Protein AF-A0A349XNM3-F1 (afdb_monomer_lite)

Sequence (116 aa):
MSDPVSLYIVTDRAEQAAQRFFYCRVASLPDWVQVATSIIEIEEIPNGKSVLTHFAAGGRSTAEQVWFERRLRGGLFYDHEALRDKIEVWLDKRLEYERKLLAQHSQDHERQGNYA

Radius of gyration: 18.77 Å; chains: 1; bounding box: 50×26×55 Å

Foldseek 3Di:
DPQLAQEEEQELCQQVSCCVLQVDGNVPDDSNYYYDNDLVSLLPPDFPGEYHYDYDPDDQDPSNVSNVVSPVVPRYDHPVPVVNVVSVVVNVVVVVVVVVVVVVVVVVVVVVVVVD

pLDDT: mean 87.1, std 11.54, range [40.88, 96.44]

Structure (mmCIF, N/CA/C/O backbone):
data_AF-A0A349XNM3-F1
#
_entry.id   AF-A0A349XNM3-F1
#
loop_
_atom_site.group_PDB
_atom_site.id
_atom_site.type_symbol
_atom_site.label_atom_id
_atom_site.label_alt_id
_atom_site.label_comp_id
_atom_site.label_asym_id
_atom_site.label_entity_id
_atom_site.label_seq_id
_atom_site.pdbx_PDB_ins_code
_atom_site.Cartn_x
_atom_site.Cartn_y
_atom_site.Cartn_z
_atom_site.occupancy
_atom_site.B_iso_or_equiv
_atom_site.auth_seq_id
_atom_site.auth_comp_id
_atom_site.auth_asym_id
_atom_site.auth_atom_id
_atom_site.pdbx_PDB_model_num
ATOM 1 N N . MET A 1 1 ? -14.264 -0.020 -17.447 1.00 40.88 1 MET A N 1
ATOM 2 C CA . MET A 1 1 ? -14.590 -0.107 -16.007 1.00 40.88 1 MET A CA 1
ATOM 3 C C . MET A 1 1 ? -13.465 0.591 -15.267 1.00 40.88 1 MET A C 1
ATOM 5 O O . MET A 1 1 ? -12.319 0.334 -15.608 1.00 40.88 1 MET A O 1
ATOM 9 N N . SER A 1 2 ? -13.770 1.548 -14.387 1.00 56.28 2 SER A N 1
ATOM 10 C CA . SER A 1 2 ? -12.734 2.277 -13.643 1.00 56.28 2 SER A CA 1
ATOM 11 C C . SER A 1 2 ? -12.080 1.301 -12.671 1.00 56.28 2 SER A C 1
ATOM 13 O O . SER A 1 2 ? -12.782 0.724 -11.847 1.00 56.28 2 SER A O 1
ATOM 15 N N . ASP A 1 3 ? -10.780 1.064 -12.816 1.00 64.31 3 ASP A N 1
ATOM 16 C CA . ASP A 1 3 ? -10.023 0.222 -11.892 1.00 64.31 3 ASP A CA 1
ATOM 17 C C . ASP A 1 3 ? -10.074 0.866 -10.490 1.00 64.31 3 ASP A C 1
ATOM 19 O O . ASP A 1 3 ? -9.616 2.009 -10.349 1.00 64.31 3 ASP A O 1
ATOM 23 N N . PRO A 1 4 ? -10.676 0.198 -9.483 1.00 81.38 4 PRO A N 1
ATOM 24 C CA . PRO A 1 4 ? -10.850 0.762 -8.146 1.00 81.38 4 PRO A CA 1
ATOM 25 C C . PRO A 1 4 ? -9.512 0.960 -7.425 1.00 81.38 4 PRO A C 1
ATOM 27 O O . PRO A 1 4 ? -9.424 1.776 -6.502 1.00 81.38 4 PRO A O 1
ATOM 30 N N . VAL A 1 5 ? -8.458 0.264 -7.863 1.00 85.81 5 VAL A N 1
ATOM 31 C CA . VAL A 1 5 ? -7.135 0.340 -7.259 1.00 85.81 5 VAL A CA 1
ATOM 32 C C . VAL A 1 5 ? -6.449 1.629 -7.685 1.00 85.81 5 VAL A C 1
ATOM 34 O O . VAL A 1 5 ? -6.221 1.903 -8.862 1.00 85.81 5 VAL A O 1
ATOM 37 N N . SER A 1 6 ? -6.089 2.446 -6.706 1.00 88.88 6 SER A N 1
ATOM 38 C CA . SER A 1 6 ? -5.405 3.727 -6.922 1.00 88.88 6 SER A CA 1
ATOM 39 C C . SER A 1 6 ? -3.972 3.732 -6.397 1.00 88.88 6 SER A C 1
ATOM 41 O O . SER A 1 6 ? -3.170 4.552 -6.841 1.00 88.88 6 SER A O 1
ATOM 43 N N . LEU A 1 7 ? -3.650 2.812 -5.486 1.00 93.50 7 LEU A N 1
ATOM 44 C CA . LEU A 1 7 ? -2.332 2.644 -4.893 1.00 93.50 7 LEU A CA 1
ATOM 45 C C . LEU A 1 7 ? -1.914 1.174 -4.967 1.00 93.50 7 LEU A C 1
ATOM 47 O O . LEU A 1 7 ? -2.642 0.297 -4.509 1.00 93.50 7 LEU A O 1
ATOM 51 N N . TYR A 1 8 ? -0.714 0.927 -5.479 1.00 95.31 8 TYR A N 1
ATOM 52 C CA . TYR A 1 8 ? -0.059 -0.374 -5.411 1.00 95.31 8 TYR A CA 1
ATOM 53 C C . TYR A 1 8 ? 1.080 -0.334 -4.386 1.00 95.31 8 TYR A C 1
ATOM 55 O O . TYR A 1 8 ? 1.827 0.641 -4.309 1.00 95.31 8 TYR A O 1
ATOM 63 N N . ILE A 1 9 ? 1.237 -1.396 -3.601 1.00 95.44 9 ILE A N 1
ATOM 64 C CA . ILE A 1 9 ? 2.381 -1.591 -2.709 1.00 95.44 9 ILE A CA 1
ATOM 65 C C . ILE A 1 9 ? 3.190 -2.763 -3.243 1.00 95.44 9 ILE A C 1
ATOM 67 O O . ILE A 1 9 ? 2.721 -3.897 -3.216 1.00 95.44 9 ILE A O 1
ATOM 71 N N . VAL A 1 10 ? 4.405 -2.500 -3.711 1.00 95.25 10 VAL A N 1
ATOM 72 C CA . VAL A 1 10 ? 5.293 -3.540 -4.234 1.00 95.25 10 VAL A CA 1
ATOM 73 C C . VAL A 1 10 ? 6.247 -3.999 -3.137 1.00 95.25 10 VAL A C 1
ATOM 75 O O . VAL A 1 10 ? 6.952 -3.187 -2.530 1.00 95.25 10 VAL A O 1
ATOM 78 N N . THR A 1 11 ? 6.227 -5.294 -2.827 1.00 95.19 11 THR A N 1
ATOM 79 C CA . THR A 1 11 ? 6.910 -5.837 -1.646 1.00 95.19 11 THR A CA 1
ATOM 80 C C . THR A 1 11 ? 7.110 -7.347 -1.737 1.00 95.19 11 THR A C 1
ATOM 82 O O . THR A 1 11 ? 6.333 -8.041 -2.373 1.00 95.19 11 THR A O 1
ATOM 85 N N . ASP A 1 12 ? 8.110 -7.886 -1.044 1.00 93.19 12 ASP A N 1
ATOM 86 C CA . ASP A 1 12 ? 8.242 -9.321 -0.754 1.00 93.19 12 ASP A CA 1
ATOM 87 C C . ASP A 1 12 ? 7.650 -9.711 0.619 1.00 93.19 12 ASP A C 1
ATOM 89 O O . ASP A 1 12 ? 7.676 -10.876 1.020 1.00 93.19 12 ASP A O 1
ATOM 93 N N . ARG A 1 13 ? 7.115 -8.734 1.363 1.00 93.12 13 ARG A N 1
ATOM 94 C CA . ARG A 1 13 ? 6.603 -8.860 2.734 1.00 93.12 13 ARG A CA 1
ATOM 95 C C . ARG A 1 13 ? 5.254 -8.151 2.877 1.00 93.12 13 ARG A C 1
ATOM 97 O O . ARG A 1 13 ? 5.150 -7.138 3.567 1.00 93.12 13 ARG A O 1
ATOM 104 N N . ALA A 1 14 ? 4.209 -8.718 2.273 1.00 94.62 14 ALA A N 1
ATOM 105 C CA . ALA A 1 14 ? 2.868 -8.123 2.248 1.00 94.62 14 ALA A CA 1
ATOM 106 C C . ALA A 1 14 ? 2.351 -7.692 3.633 1.00 94.62 14 ALA A C 1
ATOM 108 O O . ALA A 1 14 ? 1.963 -6.540 3.814 1.00 94.62 14 ALA A O 1
ATOM 109 N N . GLU A 1 15 ? 2.420 -8.581 4.628 1.00 95.62 15 GLU A N 1
ATOM 110 C CA . GLU A 1 15 ? 1.958 -8.283 5.994 1.00 95.62 15 GLU A CA 1
ATOM 111 C C . GLU A 1 15 ? 2.753 -7.158 6.662 1.00 95.62 15 GLU A C 1
ATOM 113 O O . GLU A 1 15 ? 2.173 -6.283 7.299 1.00 95.62 15 GLU A O 1
ATOM 118 N N . GLN A 1 16 ? 4.074 -7.122 6.478 1.00 95.00 16 GLN A N 1
ATOM 119 C CA . GLN A 1 16 ? 4.897 -6.059 7.062 1.00 95.00 16 GLN A CA 1
ATOM 120 C C . GLN A 1 16 ? 4.624 -4.717 6.383 1.00 95.00 16 GLN A C 1
ATOM 122 O O . GLN A 1 16 ? 4.582 -3.687 7.052 1.00 95.00 16 GLN A O 1
ATOM 127 N N . ALA A 1 17 ? 4.389 -4.721 5.070 1.00 94.50 17 ALA A N 1
ATOM 128 C CA . ALA A 1 17 ? 4.033 -3.519 4.332 1.00 94.50 17 ALA A CA 1
ATOM 129 C C . ALA A 1 17 ? 2.659 -2.974 4.766 1.00 94.50 17 ALA A C 1
ATOM 131 O O . ALA A 1 17 ? 2.537 -1.779 5.040 1.00 94.50 17 ALA A O 1
ATOM 132 N N . ALA A 1 18 ? 1.653 -3.844 4.905 1.00 95.88 18 ALA A N 1
ATOM 133 C CA . ALA A 1 18 ? 0.336 -3.471 5.423 1.00 95.88 18 ALA A CA 1
ATOM 134 C C . ALA A 1 18 ? 0.433 -2.910 6.851 1.00 95.88 18 ALA A C 1
ATOM 136 O O . ALA A 1 18 ? -0.104 -1.838 7.140 1.00 95.88 18 ALA A O 1
ATOM 137 N N . GLN A 1 19 ? 1.208 -3.561 7.722 1.00 95.38 19 GLN A N 1
ATOM 138 C CA . GLN A 1 19 ? 1.430 -3.088 9.085 1.00 95.38 19 GLN A CA 1
ATOM 139 C C . GLN A 1 19 ? 2.156 -1.737 9.117 1.00 95.38 19 GLN A C 1
ATOM 141 O O . GLN A 1 19 ? 1.807 -0.873 9.918 1.00 95.38 19 GLN A O 1
ATOM 146 N N . ARG A 1 20 ? 3.147 -1.536 8.244 1.00 93.50 20 ARG A N 1
ATOM 147 C CA . ARG A 1 20 ? 3.953 -0.313 8.187 1.00 93.50 20 ARG A CA 1
ATOM 148 C C . ARG A 1 20 ? 3.153 0.903 7.735 1.00 93.50 20 ARG A C 1
ATOM 150 O O . ARG A 1 20 ? 3.351 1.977 8.292 1.00 93.50 20 ARG A O 1
ATOM 157 N N . PHE A 1 21 ? 2.329 0.754 6.701 1.00 93.75 21 PHE A N 1
ATOM 158 C CA . PHE A 1 21 ? 1.639 1.887 6.079 1.00 93.75 21 PHE A CA 1
ATOM 159 C C . PHE A 1 21 ? 0.215 2.093 6.609 1.00 93.75 21 PHE A C 1
ATOM 161 O O . PHE A 1 21 ? -0.247 3.227 6.653 1.00 93.75 21 PHE A O 1
ATOM 168 N N . PHE A 1 22 ? -0.471 1.023 7.022 1.00 95.19 22 PHE A N 1
ATOM 169 C CA . PHE A 1 22 ? -1.896 1.057 7.381 1.00 95.19 22 PHE A CA 1
ATOM 170 C C . PHE A 1 22 ? -2.196 0.533 8.793 1.00 95.19 22 PHE A C 1
ATOM 172 O O . PHE A 1 22 ? -3.357 0.527 9.211 1.00 95.19 22 PHE A O 1
ATOM 179 N N . TYR A 1 23 ? -1.178 0.079 9.534 1.00 94.50 23 TYR A N 1
ATOM 180 C CA . TYR A 1 23 ? -1.326 -0.487 10.880 1.00 94.50 23 TYR A CA 1
ATOM 181 C C . TYR A 1 23 ? -2.394 -1.596 10.943 1.00 94.50 23 TYR A C 1
ATOM 183 O O . TYR A 1 23 ? -3.180 -1.692 11.889 1.00 94.50 23 TYR A O 1
ATOM 191 N N . CYS A 1 24 ? -2.460 -2.434 9.905 1.00 94.50 24 CYS A N 1
ATOM 192 C CA . CYS A 1 24 ? -3.361 -3.583 9.833 1.00 94.50 24 CYS A CA 1
ATOM 193 C C . CYS A 1 24 ? -2.754 -4.770 9.086 1.00 94.50 24 CYS A C 1
ATOM 195 O O . CYS A 1 24 ? -1.628 -4.714 8.595 1.00 94.50 24 CYS A O 1
ATOM 197 N N . ARG A 1 25 ? -3.532 -5.855 9.035 1.00 94.75 25 ARG A N 1
ATOM 198 C CA . ARG A 1 25 ? -3.271 -7.026 8.196 1.00 94.75 25 ARG A CA 1
ATOM 199 C C . ARG A 1 25 ? -3.633 -6.731 6.746 1.00 94.75 25 ARG A C 1
ATOM 201 O O . ARG A 1 25 ? -4.516 -5.912 6.491 1.00 94.75 25 ARG A O 1
ATOM 208 N N . VAL A 1 26 ? -3.045 -7.478 5.814 1.00 95.31 26 VAL A N 1
ATOM 209 C CA . VAL A 1 26 ? -3.329 -7.347 4.369 1.00 95.31 26 VAL A CA 1
ATOM 210 C C . VAL A 1 26 ? -4.825 -7.473 4.069 1.00 95.31 26 VAL A C 1
ATOM 212 O O . VAL A 1 26 ? -5.370 -6.677 3.313 1.00 95.31 26 VAL A O 1
ATOM 215 N N . ALA A 1 27 ? -5.516 -8.407 4.728 1.00 94.38 27 ALA A N 1
ATOM 216 C CA . ALA A 1 27 ? -6.955 -8.634 4.556 1.00 94.38 27 ALA A CA 1
ATOM 217 C C . ALA A 1 27 ? -7.854 -7.469 5.026 1.00 94.38 27 ALA A C 1
ATOM 219 O O . ALA A 1 27 ? -9.060 -7.501 4.809 1.00 94.38 27 ALA A O 1
ATOM 220 N N . SER A 1 28 ? -7.291 -6.470 5.709 1.00 93.94 28 SER A N 1
ATOM 221 C CA . SER A 1 28 ? -8.003 -5.283 6.198 1.00 93.94 28 SER A CA 1
ATOM 222 C C . SER A 1 28 ? -7.560 -4.004 5.488 1.00 93.94 28 SER A C 1
ATOM 224 O O . SER A 1 28 ? -7.881 -2.905 5.947 1.00 93.94 28 SER A O 1
ATOM 226 N N . LEU A 1 29 ? -6.779 -4.130 4.413 1.00 94.75 29 LEU A N 1
ATOM 227 C CA . LEU A 1 29 ? -6.465 -3.003 3.550 1.00 94.75 29 LEU A CA 1
ATOM 228 C C . LEU A 1 29 ? -7.732 -2.517 2.845 1.00 94.75 29 LEU A C 1
ATOM 230 O O . LEU A 1 29 ? -8.626 -3.313 2.560 1.00 94.75 29 LEU A O 1
ATOM 234 N N . PRO A 1 30 ? -7.824 -1.215 2.557 1.00 94.06 30 PRO A N 1
ATOM 235 C CA . PRO A 1 30 ? -8.951 -0.706 1.805 1.00 94.06 30 PRO A CA 1
ATOM 236 C C . PRO A 1 30 ? -8.868 -1.117 0.333 1.00 94.06 30 PRO A C 1
ATOM 238 O O . PRO A 1 30 ? -7.786 -1.159 -0.243 1.00 94.06 30 PRO A O 1
ATOM 241 N N . ASP A 1 31 ? -10.025 -1.294 -0.299 1.00 93.31 31 ASP A N 1
ATOM 242 C CA . ASP A 1 31 ? -10.180 -1.808 -1.670 1.00 93.31 31 ASP A CA 1
ATOM 243 C C . ASP A 1 31 ? -9.448 -0.996 -2.755 1.00 93.31 31 ASP A C 1
ATOM 245 O O . ASP A 1 31 ? -9.227 -1.470 -3.866 1.00 93.31 31 ASP A O 1
ATOM 249 N N . TRP A 1 32 ? -9.069 0.249 -2.453 1.00 93.44 32 TRP A N 1
ATOM 250 C CA . TRP A 1 32 ? -8.297 1.103 -3.359 1.00 93.44 32 TRP A CA 1
ATOM 251 C C . TRP A 1 32 ? -6.779 0.859 -3.295 1.00 93.44 32 TRP A C 1
ATOM 253 O O . TRP A 1 32 ? -6.035 1.554 -4.001 1.00 93.44 32 TRP A O 1
ATOM 263 N N . VAL A 1 33 ? -6.332 -0.089 -2.465 1.00 95.38 33 VAL A N 1
ATOM 264 C CA . VAL A 1 33 ? -4.940 -0.511 -2.267 1.00 95.38 33 VAL A CA 1
ATOM 265 C C . VAL A 1 33 ? -4.776 -1.966 -2.687 1.00 95.38 33 VAL A C 1
ATOM 267 O O . VAL A 1 33 ? -5.509 -2.834 -2.225 1.00 95.38 33 VAL A O 1
ATOM 270 N N . GLN A 1 34 ? -3.753 -2.247 -3.489 1.00 95.56 34 GLN A N 1
ATOM 271 C CA . GLN A 1 34 ? -3.366 -3.610 -3.845 1.00 95.56 34 GLN A CA 1
ATOM 272 C C . GLN A 1 34 ? -1.901 -3.859 -3.498 1.00 95.56 34 GLN A C 1
ATOM 274 O O . GLN A 1 34 ? -1.041 -3.016 -3.746 1.00 95.56 34 GLN A O 1
ATOM 279 N N . VAL A 1 35 ? -1.601 -5.027 -2.935 1.00 96.44 35 VAL A N 1
ATOM 280 C CA . VAL A 1 35 ? -0.223 -5.449 -2.662 1.00 96.44 35 VAL A CA 1
ATOM 281 C C . VAL A 1 35 ? 0.233 -6.379 -3.782 1.00 96.44 35 VAL A C 1
ATOM 283 O O . VAL A 1 35 ? -0.406 -7.396 -4.022 1.00 96.44 35 VAL A O 1
ATOM 286 N N . ALA A 1 36 ? 1.324 -6.029 -4.457 1.00 95.75 36 ALA A N 1
ATOM 287 C CA . ALA A 1 36 ? 1.939 -6.834 -5.506 1.00 95.75 36 ALA A CA 1
ATOM 288 C C . ALA A 1 36 ? 3.215 -7.486 -4.962 1.00 95.75 36 ALA A C 1
ATOM 290 O O . ALA A 1 36 ? 4.140 -6.793 -4.526 1.00 95.75 36 ALA A O 1
ATOM 291 N N . THR A 1 37 ? 3.254 -8.819 -4.981 1.00 94.75 37 THR A N 1
ATOM 292 C CA . THR A 1 37 ? 4.361 -9.617 -4.426 1.00 94.75 37 THR A CA 1
ATOM 293 C C . THR A 1 37 ? 5.009 -10.559 -5.429 1.00 94.75 37 THR A C 1
ATOM 295 O O . THR A 1 37 ? 6.139 -11.004 -5.223 1.00 94.75 37 THR A O 1
ATOM 298 N N . SER A 1 38 ? 4.319 -10.849 -6.529 1.00 93.50 38 SER A N 1
ATOM 299 C CA . SER A 1 38 ? 4.807 -11.708 -7.599 1.00 93.50 38 SER A CA 1
ATOM 300 C C . SER A 1 38 ? 5.261 -10.908 -8.818 1.00 93.50 38 SER A C 1
ATOM 302 O O . SER A 1 38 ? 4.878 -9.760 -9.026 1.00 93.50 38 SER A O 1
ATOM 304 N N . ILE A 1 39 ? 6.064 -11.552 -9.666 1.00 93.06 39 ILE A N 1
ATOM 305 C CA . ILE A 1 39 ? 6.545 -10.985 -10.934 1.00 93.06 39 ILE 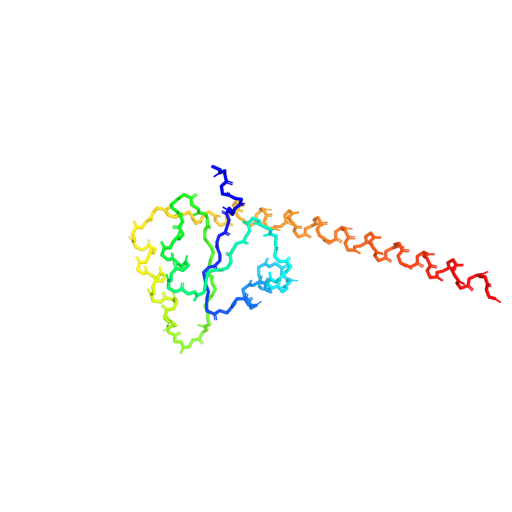A CA 1
ATOM 306 C C . ILE A 1 39 ? 5.374 -10.519 -11.807 1.00 93.06 39 ILE A C 1
ATOM 308 O O . ILE A 1 39 ? 5.406 -9.414 -12.339 1.00 93.06 39 I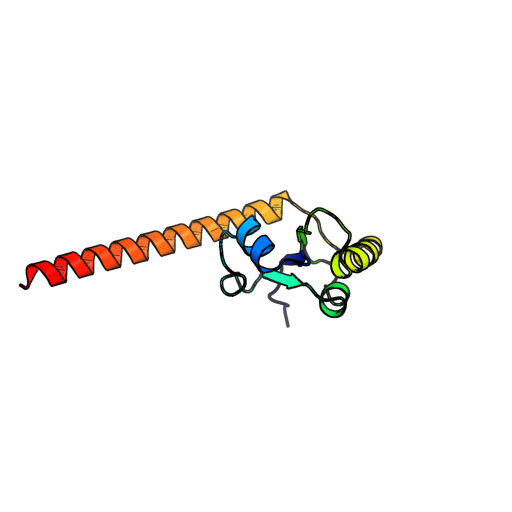LE A O 1
ATOM 312 N N . ILE A 1 40 ? 4.343 -11.361 -11.927 1.00 93.94 40 ILE A N 1
ATOM 313 C CA . ILE A 1 40 ? 3.180 -11.112 -12.784 1.00 93.94 40 ILE A CA 1
ATOM 314 C C . ILE A 1 40 ? 2.432 -9.871 -12.292 1.00 93.94 40 ILE A C 1
ATOM 316 O O . ILE A 1 40 ? 2.242 -8.932 -13.057 1.00 93.94 40 ILE A O 1
ATOM 320 N N . GLU A 1 41 ? 2.113 -9.814 -10.996 1.00 94.44 41 GLU A N 1
ATOM 321 C CA . GLU A 1 41 ? 1.406 -8.671 -10.403 1.00 94.44 41 GLU A CA 1
ATOM 322 C C . GLU A 1 41 ? 2.176 -7.357 -10.570 1.00 94.44 41 GLU A C 1
ATOM 324 O O . GLU A 1 41 ? 1.567 -6.314 -10.783 1.00 94.44 41 GLU A O 1
ATOM 329 N N . ILE A 1 42 ? 3.509 -7.394 -10.466 1.00 94.38 42 ILE A N 1
ATOM 330 C CA . ILE A 1 42 ? 4.365 -6.210 -10.608 1.00 94.38 42 ILE A CA 1
ATOM 331 C C . ILE A 1 42 ? 4.377 -5.703 -12.053 1.00 94.38 42 ILE A C 1
ATOM 333 O O . ILE A 1 42 ? 4.334 -4.494 -12.289 1.00 94.38 42 ILE A O 1
ATOM 337 N N . GLU A 1 43 ? 4.444 -6.610 -13.023 1.00 92.94 43 GLU A N 1
ATOM 338 C CA . GLU A 1 43 ? 4.443 -6.259 -14.444 1.00 92.94 43 GLU A CA 1
ATOM 339 C C . GLU A 1 43 ? 3.079 -5.739 -14.913 1.00 92.94 43 GLU A C 1
ATOM 341 O O . GLU A 1 43 ? 3.015 -4.823 -15.734 1.00 92.94 43 GLU A O 1
ATOM 346 N N . GLU A 1 44 ? 1.995 -6.259 -14.340 1.00 93.50 44 GLU A N 1
ATOM 347 C CA . GLU A 1 44 ? 0.624 -5.867 -14.671 1.00 93.50 44 GLU A CA 1
ATOM 348 C C . GLU A 1 44 ? 0.204 -4.511 -14.085 1.00 93.50 44 GLU A C 1
ATOM 350 O O . GLU A 1 44 ? -0.861 -4.008 -14.449 1.00 93.50 44 GLU A O 1
ATOM 355 N N . ILE A 1 45 ? 1.028 -3.875 -13.233 1.00 92.94 45 ILE A N 1
ATOM 356 C CA . ILE A 1 45 ? 0.715 -2.555 -12.664 1.00 92.94 45 ILE A CA 1
ATOM 357 C C . ILE A 1 45 ? 0.488 -1.549 -13.804 1.00 92.94 45 ILE 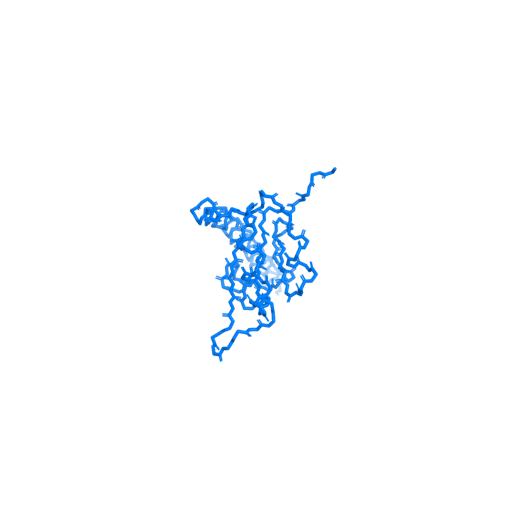A C 1
ATOM 359 O O . ILE A 1 45 ? 1.431 -1.240 -14.552 1.00 92.94 45 ILE A O 1
ATOM 363 N N . PRO A 1 46 ? -0.726 -0.976 -13.925 1.00 92.25 46 PRO A N 1
ATOM 364 C CA . PRO A 1 46 ? -1.025 -0.032 -14.988 1.00 92.25 46 PRO A CA 1
ATOM 365 C C . PRO A 1 46 ? -0.209 1.255 -14.859 1.00 92.25 46 PRO A C 1
ATOM 367 O O . PRO A 1 46 ? 0.081 1.737 -13.762 1.00 92.25 46 PRO A O 1
ATOM 370 N N . ASN A 1 47 ? 0.104 1.869 -15.999 1.00 91.44 47 ASN A N 1
ATOM 371 C CA . ASN A 1 47 ? 0.667 3.213 -16.000 1.00 91.44 47 ASN A CA 1
ATOM 372 C C . ASN A 1 47 ? -0.344 4.229 -15.448 1.00 91.44 47 ASN A C 1
ATOM 374 O O . ASN A 1 47 ? -1.558 4.067 -15.561 1.00 91.44 47 ASN A O 1
ATOM 378 N N . GLY A 1 48 ? 0.174 5.297 -14.856 1.00 89.31 48 GLY A N 1
ATOM 379 C CA . GLY A 1 48 ? -0.604 6.341 -14.208 1.00 89.31 48 GLY A CA 1
ATOM 380 C C . GLY A 1 48 ? -1.074 5.986 -12.796 1.00 89.31 48 GLY A C 1
ATOM 381 O O . GLY A 1 48 ? -1.860 6.732 -12.216 1.00 89.31 48 GLY A O 1
ATOM 382 N N . LYS A 1 49 ? -0.620 4.860 -12.234 1.00 90.44 49 LYS A N 1
ATOM 383 C CA . LYS A 1 49 ? -0.928 4.455 -10.859 1.00 90.44 49 LYS A CA 1
ATOM 384 C C . LYS A 1 49 ? 0.156 4.901 -9.891 1.00 90.44 49 LYS A C 1
ATOM 386 O O . LYS A 1 49 ? 1.333 5.005 -10.247 1.00 90.44 49 LYS A O 1
ATOM 391 N N . SER A 1 50 ? -0.262 5.138 -8.656 1.00 92.25 50 SER A N 1
ATOM 392 C CA . SER A 1 50 ? 0.640 5.468 -7.565 1.00 92.25 50 SER A CA 1
ATOM 393 C C . SER A 1 50 ? 1.229 4.208 -6.947 1.00 92.25 50 SER A C 1
ATOM 395 O O . SER A 1 50 ? 0.514 3.216 -6.777 1.00 92.25 50 SER A O 1
ATOM 397 N N . VAL A 1 51 ? 2.517 4.245 -6.594 1.00 93.25 51 VAL A N 1
ATOM 398 C CA . VAL A 1 51 ? 3.214 3.074 -6.047 1.00 93.25 51 VAL A CA 1
ATOM 399 C C . VAL A 1 51 ? 4.035 3.406 -4.801 1.00 93.25 51 VAL A C 1
ATOM 401 O O . VAL A 1 51 ? 4.784 4.382 -4.770 1.00 93.25 51 VAL A O 1
ATOM 404 N N . LEU A 1 52 ? 3.935 2.543 -3.789 1.00 93.50 52 LEU A N 1
ATOM 405 C CA . LEU A 1 52 ? 4.821 2.489 -2.626 1.00 93.50 52 LEU A CA 1
ATOM 406 C C . LEU A 1 52 ? 5.622 1.188 -2.631 1.00 93.50 52 LEU A C 1
ATOM 408 O O . LEU A 1 52 ? 5.208 0.189 -3.215 1.00 93.50 52 LEU A O 1
ATOM 412 N N . THR A 1 53 ? 6.766 1.186 -1.952 1.00 93.06 53 THR A N 1
ATOM 413 C CA . THR A 1 53 ? 7.639 0.010 -1.883 1.00 93.06 53 THR A CA 1
ATOM 414 C C . THR A 1 53 ? 8.080 -0.271 -0.462 1.00 93.06 53 THR A C 1
ATOM 416 O O . THR A 1 53 ? 8.432 0.650 0.278 1.00 93.06 53 THR A O 1
ATOM 419 N N . HIS A 1 54 ? 8.135 -1.546 -0.101 1.00 92.50 54 HIS A N 1
ATOM 420 C CA . HIS A 1 54 ? 8.699 -1.994 1.165 1.00 92.50 54 HIS A CA 1
ATOM 421 C C . HIS A 1 54 ? 9.377 -3.343 0.949 1.00 92.50 54 HIS A C 1
ATOM 423 O O . HIS A 1 54 ? 8.698 -4.310 0.638 1.00 92.50 54 HIS A O 1
ATOM 429 N N . PHE A 1 55 ? 10.694 -3.424 1.096 1.00 90.88 55 PHE A N 1
ATOM 430 C CA . PHE A 1 55 ? 11.434 -4.676 0.922 1.00 90.88 55 PHE A CA 1
ATOM 431 C C . PHE A 1 55 ? 12.194 -5.022 2.196 1.00 90.88 55 PHE A C 1
ATOM 433 O O . PHE A 1 55 ? 12.567 -4.131 2.967 1.00 90.88 55 PHE A O 1
ATOM 440 N N . ALA A 1 56 ? 12.405 -6.317 2.426 1.00 84.56 56 ALA A N 1
ATOM 441 C CA . ALA A 1 56 ? 13.235 -6.781 3.528 1.00 84.56 56 ALA A CA 1
ATOM 442 C C . ALA A 1 56 ? 14.688 -6.280 3.395 1.00 84.56 56 ALA A C 1
ATOM 444 O O . ALA A 1 56 ? 15.241 -6.186 2.302 1.00 84.56 56 ALA A O 1
ATOM 445 N N . ALA A 1 57 ? 15.340 -5.995 4.523 1.00 79.44 57 ALA A N 1
ATOM 446 C CA . ALA A 1 57 ? 16.771 -5.697 4.536 1.00 79.44 57 ALA A CA 1
ATOM 447 C C . ALA A 1 57 ? 17.596 -6.991 4.393 1.00 79.44 57 ALA A C 1
ATOM 449 O O . ALA A 1 57 ? 17.258 -8.005 5.002 1.00 79.44 57 ALA A O 1
ATOM 450 N N . GLY A 1 58 ? 18.709 -6.947 3.650 1.00 72.25 58 GLY A N 1
ATOM 451 C CA . GLY A 1 58 ? 19.715 -8.025 3.648 1.00 72.25 58 GLY A CA 1
ATOM 452 C C . GLY A 1 58 ? 19.834 -8.868 2.373 1.00 72.25 58 GLY A C 1
ATOM 453 O O . GLY A 1 58 ? 20.610 -9.818 2.362 1.00 72.25 58 GLY A O 1
ATOM 454 N N . GLY A 1 59 ? 19.137 -8.520 1.289 1.00 73.19 59 GLY A N 1
ATOM 455 C CA . GLY A 1 59 ? 19.325 -9.127 -0.033 1.00 73.19 59 GLY A CA 1
ATOM 456 C C . GLY A 1 59 ? 18.170 -8.794 -0.974 1.00 73.19 59 GLY A C 1
ATOM 457 O O . GLY A 1 59 ? 17.037 -8.695 -0.517 1.00 73.19 59 GLY A O 1
ATOM 458 N N . ARG A 1 60 ? 18.444 -8.620 -2.277 1.00 77.81 60 ARG A N 1
ATOM 459 C CA . ARG A 1 60 ? 17.386 -8.282 -3.243 1.00 77.81 60 ARG A CA 1
ATOM 460 C C . ARG A 1 60 ? 16.538 -9.502 -3.567 1.00 77.81 60 ARG A C 1
ATOM 462 O O . ARG A 1 60 ? 17.020 -10.413 -4.245 1.00 77.81 60 ARG A O 1
ATOM 469 N N . SER A 1 61 ? 15.286 -9.494 -3.122 1.00 86.19 61 SER A N 1
ATOM 470 C CA . SER A 1 61 ? 14.296 -10.504 -3.508 1.00 86.19 61 SER A CA 1
ATOM 471 C C . SER A 1 61 ? 14.014 -10.457 -5.016 1.00 86.19 61 SER A C 1
ATOM 473 O O . SER A 1 61 ? 14.270 -9.453 -5.683 1.00 86.19 61 SER A O 1
ATOM 475 N N . THR A 1 62 ? 13.457 -11.532 -5.580 1.00 89.19 62 THR A N 1
ATOM 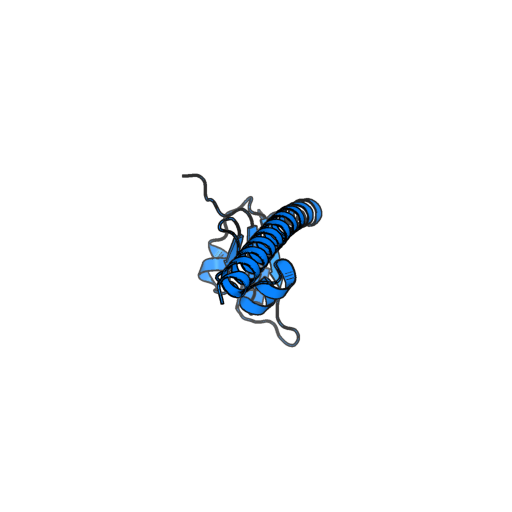476 C CA . THR A 1 62 ? 13.042 -11.550 -6.994 1.00 89.19 62 THR A CA 1
ATOM 477 C C . THR A 1 62 ? 12.020 -10.452 -7.299 1.00 89.19 62 THR A C 1
ATOM 479 O O . THR A 1 62 ? 12.118 -9.796 -8.332 1.00 89.19 62 THR A O 1
ATOM 482 N N . ALA A 1 63 ? 11.086 -10.198 -6.377 1.00 88.75 63 ALA A N 1
ATOM 483 C CA . ALA A 1 63 ? 10.122 -9.107 -6.491 1.00 88.75 63 ALA A CA 1
ATOM 484 C C . ALA A 1 63 ? 10.818 -7.738 -6.556 1.00 88.75 63 ALA A C 1
ATOM 486 O O . ALA A 1 63 ? 10.467 -6.912 -7.392 1.00 88.75 63 ALA A O 1
ATOM 487 N N . GLU A 1 64 ? 11.843 -7.507 -5.729 1.00 91.88 64 GLU A N 1
ATOM 488 C CA . GLU A 1 64 ? 12.622 -6.264 -5.749 1.00 91.88 64 GLU A CA 1
ATOM 489 C C . GLU A 1 64 ? 13.395 -6.075 -7.060 1.00 91.88 64 GLU A C 1
ATOM 491 O O . GLU A 1 64 ? 13.455 -4.965 -7.591 1.00 91.88 64 GLU A O 1
ATOM 496 N N . GLN A 1 65 ? 13.960 -7.154 -7.610 1.00 91.62 65 GLN A N 1
ATOM 497 C CA . GLN A 1 65 ? 14.674 -7.117 -8.889 1.00 91.62 65 GLN A CA 1
ATOM 498 C C . GLN A 1 65 ? 13.732 -6.764 -10.047 1.00 91.62 65 GLN A C 1
ATOM 500 O O . GLN A 1 65 ? 13.995 -5.812 -10.781 1.00 91.62 65 GLN A O 1
ATOM 505 N N . VAL A 1 66 ? 12.597 -7.459 -10.159 1.00 92.94 66 VAL A N 1
ATOM 506 C CA . VAL A 1 66 ? 11.589 -7.190 -11.198 1.00 92.94 66 VAL A CA 1
ATOM 507 C C . VAL A 1 66 ? 10.987 -5.801 -11.035 1.00 92.94 66 VAL A C 1
ATOM 509 O O . VAL A 1 66 ? 10.816 -5.073 -12.009 1.00 92.94 66 VAL A O 1
ATOM 512 N N . TRP A 1 67 ? 10.718 -5.385 -9.799 1.00 92.88 67 TRP A N 1
ATOM 513 C CA . TRP A 1 67 ? 10.257 -4.033 -9.521 1.00 92.88 67 TRP A CA 1
ATOM 514 C C . TRP A 1 67 ? 11.237 -2.972 -10.021 1.00 92.88 67 TRP A C 1
ATOM 516 O O . TRP A 1 67 ? 10.821 -1.982 -10.626 1.00 92.88 67 TRP A O 1
ATOM 526 N N . PHE A 1 68 ? 12.535 -3.171 -9.788 1.00 91.19 68 PHE A N 1
ATOM 527 C CA . PHE A 1 68 ? 13.556 -2.248 -10.262 1.00 91.19 68 PHE A CA 1
ATOM 528 C C . PHE A 1 68 ? 13.505 -2.104 -11.790 1.00 91.19 68 PHE A C 1
ATOM 530 O O . PHE A 1 68 ? 13.491 -0.983 -12.296 1.00 91.19 68 PHE A O 1
ATOM 537 N N . GLU A 1 69 ? 13.378 -3.211 -12.523 1.00 92.12 69 GLU A N 1
ATOM 538 C CA . GLU A 1 69 ? 13.225 -3.199 -13.982 1.00 92.12 69 GLU A CA 1
ATOM 539 C C . GLU A 1 69 ? 11.920 -2.525 -14.432 1.00 92.12 69 GLU A C 1
ATOM 541 O O . GLU A 1 69 ? 11.937 -1.659 -15.310 1.00 92.12 69 GLU A O 1
ATOM 546 N N . ARG A 1 70 ? 10.788 -2.860 -13.802 1.00 92.31 70 ARG A N 1
ATOM 547 C CA . ARG A 1 70 ? 9.475 -2.267 -14.099 1.00 92.31 70 ARG A CA 1
ATOM 548 C C . ARG A 1 70 ? 9.465 -0.758 -13.875 1.00 92.31 70 ARG A C 1
ATOM 550 O O . ARG A 1 70 ? 8.878 -0.025 -14.675 1.00 92.31 70 ARG A O 1
ATOM 557 N N . ARG A 1 71 ? 10.118 -0.287 -12.810 1.00 90.62 71 ARG A N 1
ATOM 558 C CA . ARG A 1 71 ? 10.253 1.137 -12.483 1.00 90.62 71 ARG A CA 1
ATOM 559 C C . ARG A 1 71 ? 11.037 1.893 -13.551 1.00 90.62 71 ARG A C 1
ATOM 561 O O . ARG A 1 71 ? 10.662 3.015 -13.885 1.00 90.62 71 ARG A O 1
ATOM 568 N N . LEU A 1 72 ? 12.095 1.296 -14.101 1.00 90.62 72 LEU A N 1
ATOM 569 C CA . LEU A 1 72 ? 12.914 1.927 -15.143 1.00 90.62 72 LEU A CA 1
ATOM 570 C C . LEU A 1 72 ? 12.146 2.163 -16.451 1.00 90.62 72 LEU A C 1
ATOM 572 O O . LEU A 1 72 ? 12.481 3.087 -17.187 1.00 90.62 72 LEU A O 1
ATOM 576 N N . ARG A 1 73 ? 11.083 1.392 -16.718 1.00 91.44 73 ARG A N 1
ATOM 577 C CA . ARG A 1 73 ? 10.187 1.611 -17.871 1.00 91.44 73 ARG A CA 1
ATOM 578 C C . ARG A 1 73 ? 9.345 2.889 -17.741 1.00 91.44 73 ARG A C 1
ATOM 580 O O . ARG A 1 73 ? 8.794 3.356 -18.733 1.00 91.44 73 ARG A O 1
ATOM 587 N N . GLY A 1 74 ? 9.260 3.468 -16.540 1.00 87.69 74 GLY A N 1
ATOM 588 C CA . GLY A 1 74 ? 8.514 4.694 -16.272 1.00 87.69 74 GLY A CA 1
ATOM 589 C C . GLY A 1 74 ? 6.994 4.502 -16.237 1.00 87.69 74 GLY A C 1
ATOM 590 O O . GLY A 1 74 ? 6.478 3.385 -16.163 1.00 87.69 74 GLY A O 1
ATOM 591 N N . GLY A 1 75 ? 6.272 5.627 -16.237 1.00 87.38 75 GLY A N 1
ATOM 592 C CA . GLY A 1 75 ? 4.806 5.651 -16.253 1.00 87.38 75 GLY A CA 1
ATOM 593 C C . GLY A 1 75 ? 4.130 5.421 -14.899 1.00 87.38 75 GLY A C 1
ATOM 594 O O . GLY A 1 75 ? 2.922 5.233 -14.870 1.00 87.38 75 GLY A O 1
ATOM 595 N N . LEU A 1 76 ? 4.872 5.443 -13.790 1.00 88.69 76 LEU A N 1
ATOM 596 C CA . LEU A 1 76 ? 4.350 5.285 -12.428 1.00 88.69 76 LEU A CA 1
ATOM 597 C C . LEU A 1 76 ? 4.502 6.591 -11.641 1.00 88.69 76 LEU A C 1
ATOM 599 O O . LEU A 1 76 ? 5.466 7.331 -11.855 1.00 88.69 76 LEU A O 1
ATOM 603 N N . PHE A 1 77 ? 3.574 6.862 -10.724 1.00 84.62 77 PHE A N 1
ATOM 604 C CA . PHE A 1 77 ? 3.610 8.055 -9.878 1.00 84.62 77 PHE A CA 1
ATOM 605 C C . PHE A 1 77 ? 4.150 7.749 -8.480 1.00 84.62 77 PHE A C 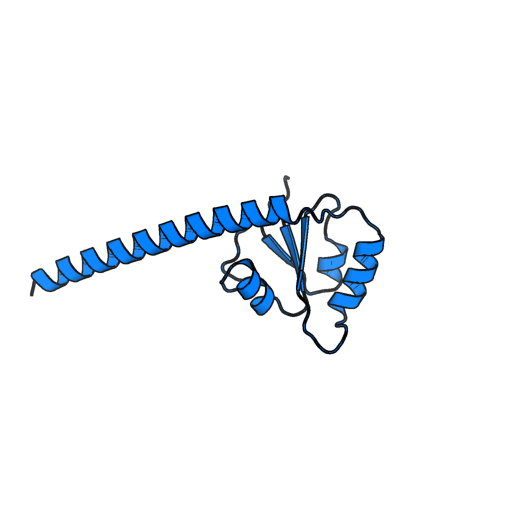1
ATOM 607 O O . PHE A 1 77 ? 3.767 6.771 -7.836 1.00 84.62 77 PHE A O 1
ATOM 614 N N . TYR A 1 78 ? 5.013 8.644 -8.003 1.00 75.75 78 TYR A N 1
ATOM 615 C CA . TYR A 1 78 ? 5.655 8.584 -6.688 1.00 75.75 78 TYR A CA 1
ATOM 616 C C . TYR A 1 78 ? 5.350 9.839 -5.868 1.00 75.75 78 TYR A C 1
ATOM 618 O O . TYR A 1 78 ? 6.221 10.361 -5.178 1.00 75.75 78 TYR A O 1
ATOM 626 N N . ASP A 1 79 ? 4.126 10.358 -5.972 1.00 76.00 79 ASP A N 1
ATOM 627 C CA . ASP A 1 79 ? 3.704 11.506 -5.173 1.00 76.00 79 ASP A CA 1
ATOM 628 C C . ASP A 1 79 ? 3.508 11.072 -3.715 1.00 76.00 79 ASP A C 1
ATOM 630 O O . ASP A 1 79 ? 2.458 10.564 -3.318 1.00 76.00 79 ASP A O 1
ATOM 634 N N . HIS A 1 80 ? 4.580 11.181 -2.935 1.00 74.31 80 HIS A N 1
ATOM 635 C CA . HIS A 1 80 ? 4.611 10.735 -1.550 1.00 74.31 80 HIS A CA 1
ATOM 636 C C . HIS A 1 80 ? 3.742 11.593 -0.629 1.00 74.31 80 HIS A C 1
ATOM 638 O O . HIS A 1 80 ? 3.256 11.061 0.365 1.00 74.31 80 HIS A O 1
ATOM 644 N N . GLU A 1 81 ? 3.509 12.867 -0.953 1.00 82.06 81 GLU A N 1
ATOM 645 C CA . GLU A 1 81 ? 2.687 13.757 -0.127 1.00 82.06 81 GLU A CA 1
ATOM 646 C C . GLU A 1 81 ? 1.201 13.467 -0.336 1.00 82.06 81 GLU A C 1
ATOM 648 O O . GLU A 1 81 ? 0.512 13.114 0.619 1.00 82.06 81 GLU A O 1
ATOM 653 N N . ALA A 1 82 ? 0.721 13.460 -1.585 1.00 83.06 82 ALA A N 1
ATOM 654 C CA . ALA A 1 82 ? -0.688 13.179 -1.866 1.00 83.06 82 ALA A CA 1
ATOM 655 C C . ALA A 1 82 ? -1.109 11.766 -1.414 1.00 83.06 82 ALA A C 1
ATOM 657 O O . ALA A 1 82 ? -2.238 11.542 -0.965 1.00 83.06 82 ALA A O 1
ATOM 658 N N . LEU A 1 83 ? -0.197 10.791 -1.517 1.00 87.19 83 LEU A N 1
ATOM 659 C CA . LEU A 1 83 ? -0.422 9.443 -0.997 1.00 87.19 83 LEU A CA 1
ATOM 660 C C . LEU A 1 83 ? -0.487 9.409 0.523 1.00 87.19 83 LEU A C 1
ATOM 662 O O . LEU A 1 83 ? -1.340 8.712 1.073 1.00 87.19 83 LEU A O 1
ATOM 666 N N . ARG A 1 84 ? 0.406 10.138 1.193 1.00 88.00 84 ARG A N 1
ATOM 667 C CA . ARG A 1 84 ? 0.435 10.212 2.648 1.00 88.00 84 ARG A CA 1
ATOM 668 C C . ARG A 1 84 ? -0.864 10.802 3.182 1.00 88.00 84 ARG A C 1
ATOM 670 O O . ARG A 1 84 ? -1.496 10.152 4.007 1.00 88.00 84 ARG A O 1
ATOM 677 N N . ASP A 1 85 ? -1.304 11.935 2.644 1.00 90.88 85 ASP A N 1
ATOM 678 C CA . ASP A 1 85 ? -2.551 12.587 3.059 1.00 90.88 85 ASP A CA 1
ATOM 679 C C . ASP A 1 85 ? -3.751 11.648 2.887 1.00 90.88 85 ASP A C 1
ATOM 681 O O . ASP A 1 85 ? -4.602 11.515 3.768 1.00 90.88 85 ASP A O 1
ATOM 685 N N . LYS A 1 86 ? -3.806 10.920 1.764 1.00 91.25 86 LYS A N 1
ATOM 686 C CA . LYS A 1 86 ? -4.869 9.941 1.509 1.00 91.25 86 LYS A CA 1
ATOM 687 C C . LYS A 1 86 ? -4.867 8.790 2.522 1.00 91.25 86 LYS A C 1
ATOM 689 O O . LYS A 1 86 ? -5.941 8.352 2.940 1.00 91.25 86 LYS A O 1
ATOM 694 N N . ILE A 1 87 ? -3.688 8.284 2.889 1.00 93.75 87 ILE A N 1
ATOM 695 C CA . ILE A 1 87 ? -3.536 7.224 3.894 1.00 93.75 87 ILE A CA 1
ATOM 696 C C . ILE A 1 87 ? -3.945 7.745 5.276 1.00 93.75 87 ILE A C 1
ATOM 698 O O . ILE A 1 87 ? -4.723 7.080 5.957 1.00 93.75 87 ILE A O 1
ATOM 702 N N . GLU A 1 88 ? -3.492 8.940 5.662 1.00 94.06 88 GLU A N 1
ATOM 703 C CA . GLU A 1 88 ? -3.822 9.574 6.945 1.00 94.06 88 GLU A CA 1
ATOM 704 C C . GLU A 1 88 ? -5.339 9.789 7.088 1.00 94.06 88 GLU A C 1
ATOM 706 O O . GLU A 1 88 ? -5.935 9.328 8.060 1.00 94.06 88 GLU A O 1
ATOM 711 N N . VAL A 1 89 ? -6.007 10.335 6.063 1.00 94.88 89 VAL A N 1
ATOM 712 C CA . VAL A 1 89 ? -7.475 10.506 6.054 1.00 94.88 89 VAL A CA 1
ATOM 713 C C . VAL A 1 89 ? -8.218 9.180 6.232 1.00 94.88 89 VAL A C 1
ATOM 715 O O . VAL A 1 89 ? -9.281 9.129 6.859 1.00 94.88 89 VAL A O 1
ATOM 718 N N . TRP A 1 90 ? -7.710 8.093 5.649 1.00 94.88 90 TRP A N 1
ATOM 719 C CA . TRP A 1 90 ? -8.322 6.778 5.822 1.00 94.88 90 TRP A CA 1
ATOM 720 C C . TRP A 1 90 ? -8.108 6.228 7.237 1.00 94.88 90 TRP A C 1
ATOM 722 O O . TRP A 1 90 ? -9.056 5.712 7.837 1.00 94.88 90 TRP A O 1
ATOM 732 N N . LEU A 1 91 ? -6.896 6.369 7.781 1.00 94.69 91 LEU A N 1
ATOM 733 C CA . LEU A 1 91 ? -6.564 5.949 9.143 1.00 94.69 91 LEU A CA 1
ATOM 734 C C . LEU A 1 91 ? -7.421 6.679 10.179 1.00 94.69 91 LEU A C 1
ATOM 736 O O . LEU A 1 91 ? -7.981 6.027 11.059 1.00 94.69 91 LEU A O 1
ATOM 740 N N . ASP A 1 92 ? -7.606 7.990 10.032 1.00 95.44 92 ASP A N 1
ATOM 741 C CA . ASP A 1 92 ? -8.438 8.791 10.934 1.00 95.44 92 ASP A CA 1
ATOM 742 C C . ASP A 1 92 ? -9.888 8.305 10.955 1.00 95.44 92 ASP A C 1
ATOM 744 O O . ASP A 1 92 ? -10.461 8.075 12.023 1.00 95.44 92 ASP A O 1
ATOM 748 N N . LYS A 1 93 ? -10.472 8.061 9.775 1.00 93.50 93 LYS A N 1
ATOM 749 C CA . LYS A 1 93 ? -11.836 7.519 9.654 1.00 93.50 93 LYS A CA 1
ATOM 750 C C . LYS A 1 93 ? -11.968 6.153 10.312 1.00 93.50 93 LYS A C 1
ATOM 752 O O . LYS A 1 93 ? -12.977 5.870 10.960 1.00 93.50 93 LYS A O 1
ATOM 757 N N . ARG A 1 94 ? -10.960 5.297 10.148 1.00 92.25 94 ARG A N 1
ATOM 758 C CA . ARG A 1 94 ? -10.948 3.971 10.762 1.00 92.25 94 ARG A CA 1
ATOM 759 C C . ARG A 1 94 ? -10.845 4.059 12.284 1.00 92.25 94 ARG A C 1
ATOM 761 O O . ARG A 1 94 ? -11.620 3.399 12.968 1.00 92.25 94 ARG A O 1
ATOM 768 N N . LEU A 1 95 ? -9.955 4.897 12.811 1.00 91.19 95 LEU A N 1
ATOM 769 C CA . LEU A 1 95 ? -9.819 5.119 14.253 1.00 91.19 95 LEU A CA 1
ATOM 770 C C . LEU A 1 95 ? -11.103 5.693 14.860 1.00 91.19 95 LEU A C 1
ATOM 772 O O . LEU A 1 95 ? -11.515 5.284 15.945 1.00 91.19 95 LEU A O 1
ATOM 776 N N . GLU A 1 96 ? -11.764 6.621 14.168 1.00 93.25 96 GLU A N 1
ATOM 777 C CA . GLU A 1 96 ? -13.053 7.160 14.601 1.00 93.25 96 GLU A CA 1
ATOM 778 C C . GLU A 1 96 ? -14.135 6.069 14.649 1.00 93.25 96 GLU A C 1
ATOM 780 O O . GLU A 1 96 ? -14.901 5.997 15.613 1.00 93.25 96 GLU A O 1
ATOM 785 N N . TYR A 1 97 ? -14.180 5.193 13.643 1.00 90.88 97 TYR A N 1
ATOM 786 C CA . TYR A 1 97 ? -15.102 4.060 13.608 1.00 90.88 97 TYR A CA 1
ATOM 787 C C . TYR A 1 97 ? -14.836 3.056 14.740 1.00 90.88 97 TYR A C 1
ATOM 789 O O . TYR A 1 97 ? -15.763 2.686 15.460 1.00 90.88 97 TYR A O 1
ATOM 797 N N . GLU A 1 98 ? -13.576 2.676 14.960 1.00 89.44 98 GLU A N 1
ATOM 798 C CA . GLU A 1 98 ? -13.173 1.774 16.047 1.00 89.44 98 GLU A CA 1
ATOM 799 C C . GLU A 1 98 ? -13.528 2.363 17.426 1.00 89.44 98 GLU A C 1
ATOM 801 O O . GLU A 1 98 ? -14.077 1.662 18.277 1.00 89.44 98 GLU A O 1
ATOM 806 N N . ARG A 1 99 ? -13.322 3.671 17.637 1.00 90.81 99 ARG A N 1
ATOM 807 C CA . ARG A 1 99 ? -13.742 4.366 18.869 1.00 90.81 99 ARG A CA 1
ATOM 808 C C . ARG A 1 99 ? -15.255 4.322 19.079 1.00 90.81 99 ARG A C 1
ATOM 810 O O . ARG A 1 99 ? -15.698 4.100 20.204 1.00 90.81 99 ARG A O 1
ATOM 817 N N . LYS A 1 100 ? -16.048 4.520 18.020 1.00 91.69 100 LYS A N 1
ATOM 818 C CA . LYS A 1 100 ? -17.518 4.443 18.091 1.00 91.69 100 LYS A CA 1
ATOM 819 C C . LYS A 1 100 ? -17.990 3.035 18.444 1.00 91.69 100 LYS A C 1
ATOM 821 O O . LYS A 1 100 ? -18.850 2.900 19.308 1.00 91.69 100 LYS A O 1
ATOM 826 N N . LEU A 1 101 ? -17.400 2.006 17.834 1.00 89.94 101 LEU A N 1
ATOM 827 C CA . LEU A 1 101 ? -17.705 0.610 18.157 1.00 89.94 101 LEU A CA 1
ATOM 828 C C . LEU A 1 101 ? -17.373 0.270 19.613 1.00 89.94 101 LEU A C 1
ATOM 830 O O . LEU A 1 101 ? -18.192 -0.332 20.302 1.00 89.94 101 LEU A O 1
ATOM 834 N N . LEU A 1 102 ? -16.201 0.684 20.103 1.00 90.44 102 LEU A N 1
ATOM 835 C CA . LEU A 1 102 ? -15.807 0.455 21.496 1.00 90.44 102 LEU A CA 1
ATOM 836 C C . LEU A 1 102 ? -16.748 1.159 22.483 1.00 90.44 102 LEU A C 1
ATOM 838 O O . LEU A 1 102 ? -17.137 0.556 23.479 1.00 90.44 102 LEU A O 1
ATOM 842 N N . ALA A 1 103 ? -17.155 2.398 22.188 1.00 87.31 103 ALA A N 1
ATOM 843 C CA . ALA A 1 103 ? -18.106 3.142 23.014 1.00 87.31 103 ALA A CA 1
ATOM 844 C C . ALA A 1 103 ? -19.509 2.506 23.026 1.00 87.31 103 ALA A C 1
ATOM 846 O O . ALA A 1 103 ? -20.177 2.500 24.058 1.00 87.31 103 ALA A O 1
ATOM 847 N N . GLN A 1 104 ? -19.960 1.950 21.897 1.00 84.62 104 GLN A N 1
ATOM 848 C CA . GLN A 1 104 ? -21.217 1.199 21.830 1.00 84.62 104 GLN A CA 1
ATOM 849 C C . GLN A 1 104 ? -21.137 -0.082 22.667 1.00 84.62 104 GLN A C 1
ATOM 851 O O . GLN A 1 104 ? -21.995 -0.316 23.514 1.00 84.62 104 GLN A O 1
ATOM 856 N N . HIS A 1 105 ? -20.058 -0.857 22.516 1.00 77.25 105 HIS A N 1
ATOM 857 C CA . HIS A 1 105 ? -19.847 -2.072 23.302 1.00 77.25 105 HIS A CA 1
ATOM 858 C C . HIS A 1 105 ? -19.767 -1.803 24.810 1.00 77.25 105 HIS A C 1
ATOM 860 O O . HIS A 1 105 ? -20.332 -2.572 25.588 1.00 77.25 105 HIS A O 1
ATOM 866 N N . SER A 1 106 ? -19.105 -0.725 25.247 1.00 74.94 106 SER A N 1
ATOM 867 C CA . SER A 1 106 ? -19.054 -0.379 26.673 1.00 74.94 106 SER A 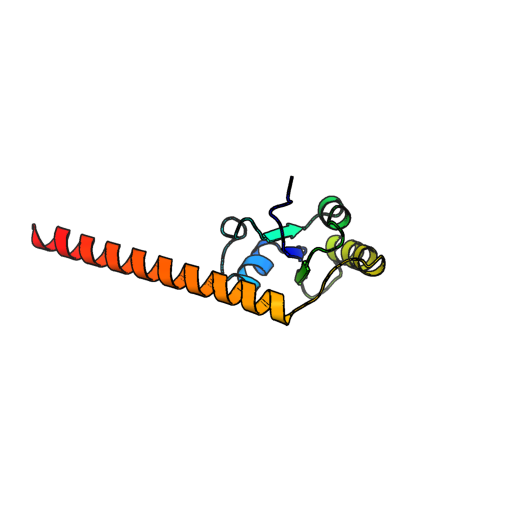CA 1
ATOM 868 C C . SER A 1 106 ? -20.438 -0.026 27.225 1.00 74.94 106 SER A C 1
ATOM 870 O O . SER A 1 106 ? -20.799 -0.497 28.300 1.00 74.94 106 SER A O 1
ATOM 872 N N . GLN A 1 107 ? -21.242 0.732 26.470 1.00 72.81 107 GLN A N 1
ATOM 873 C CA . GLN A 1 107 ? -22.612 1.080 26.864 1.00 72.81 107 GLN A CA 1
ATOM 874 C C . GLN A 1 107 ? -23.535 -0.144 26.933 1.00 72.81 107 GLN A C 1
ATOM 876 O O . GLN A 1 107 ? -24.383 -0.226 27.823 1.00 72.81 107 GLN A O 1
ATOM 881 N N . ASP A 1 108 ? -23.370 -1.106 26.024 1.00 73.19 108 ASP A N 1
ATOM 882 C CA . ASP A 1 108 ? -24.152 -2.344 26.028 1.00 73.19 108 ASP A CA 1
ATOM 883 C C . ASP A 1 108 ? -23.776 -3.256 27.206 1.00 73.19 108 ASP A C 1
ATOM 885 O O . ASP A 1 108 ? -24.663 -3.829 27.841 1.00 73.19 108 ASP A O 1
ATOM 889 N N . HIS A 1 109 ? -22.490 -3.331 27.568 1.00 65.69 109 HIS A N 1
ATOM 890 C CA . HIS A 1 109 ? -22.037 -4.055 28.761 1.00 65.69 109 HIS A CA 1
ATOM 891 C C . HIS A 1 109 ? -22.550 -3.430 30.069 1.00 65.69 109 HIS A C 1
ATOM 893 O O . HIS A 1 109 ? -23.007 -4.159 30.948 1.00 65.69 109 HIS A O 1
ATOM 899 N N . GLU A 1 110 ? -22.534 -2.101 30.199 1.00 64.12 110 GLU A N 1
ATOM 900 C CA . GLU A 1 110 ? -23.092 -1.399 31.367 1.00 64.12 110 GLU A CA 1
ATOM 901 C C . GLU A 1 110 ? -24.610 -1.591 31.482 1.00 64.12 110 GLU A C 1
ATOM 903 O O . GLU A 1 110 ? -25.141 -1.794 32.575 1.00 64.12 110 GLU A O 1
ATOM 908 N N . ARG A 1 111 ? -25.323 -1.583 30.349 1.00 61.88 111 ARG A N 1
ATOM 909 C CA . ARG A 1 111 ? -26.762 -1.861 30.322 1.00 61.88 111 ARG A CA 1
ATOM 910 C C . ARG A 1 111 ? -27.070 -3.298 30.718 1.00 61.88 111 ARG A C 1
ATOM 912 O O . ARG A 1 111 ? -27.989 -3.494 31.497 1.00 61.88 111 ARG A O 1
ATOM 919 N N . GLN A 1 112 ? -26.319 -4.285 30.230 1.00 61.25 112 GLN A N 1
ATOM 920 C CA . GLN A 1 112 ? -26.535 -5.693 30.586 1.00 61.25 112 GLN A CA 1
ATOM 921 C C . GLN A 1 112 ? -26.150 -6.009 32.041 1.00 61.25 112 GLN A C 1
ATOM 923 O O . GLN A 1 112 ? -26.824 -6.814 32.676 1.00 61.25 112 GLN A O 1
ATOM 928 N N . GLY A 1 113 ? -25.124 -5.351 32.592 1.00 59.41 113 GLY A N 1
ATOM 929 C CA . GLY A 1 113 ? -24.713 -5.510 33.993 1.00 59.41 113 GLY A CA 1
ATOM 930 C C . GLY A 1 113 ? -25.671 -4.894 35.020 1.00 59.41 113 GLY A C 1
ATOM 931 O O . GLY A 1 113 ? -25.697 -5.347 36.156 1.00 59.41 113 GLY A O 1
ATOM 932 N N . ASN A 1 114 ? -26.489 -3.912 34.626 1.00 56.75 114 ASN A N 1
ATOM 933 C CA . ASN A 1 114 ? -27.504 -3.280 35.485 1.00 56.75 114 ASN A CA 1
ATOM 934 C C . ASN A 1 114 ? -28.863 -4.016 35.515 1.00 56.75 114 ASN A C 1
ATOM 936 O O . ASN A 1 114 ? -29.788 -3.548 36.178 1.00 56.75 114 ASN A O 1
ATOM 940 N N . TYR A 1 115 ? -29.005 -5.138 34.797 1.00 51.84 115 TYR A N 1
ATOM 941 C CA . TYR A 1 115 ? -30.183 -6.023 34.848 1.00 51.84 115 TYR A CA 1
ATOM 942 C C . TYR A 1 115 ? -29.926 -7.333 35.628 1.00 51.84 115 TYR A C 1
ATOM 944 O O . TYR A 1 115 ? -30.724 -8.267 35.517 1.00 51.84 115 TYR A O 1
ATOM 952 N N . ALA A 1 116 ? -28.838 -7.412 36.402 1.00 45.75 116 ALA A N 1
ATOM 953 C CA . ALA A 1 116 ? -28.531 -8.505 37.332 1.00 45.75 116 ALA A CA 1
ATOM 954 C C . ALA A 1 116 ? -28.597 -8.009 38.783 1.00 45.75 116 ALA A C 1
ATOM 956 O O . ALA A 1 116 ? -29.068 -8.791 39.639 1.00 45.75 116 ALA A O 1
#

Secondary structure (DSSP, 8-state):
---S--EEEEES-HHHHHHHHHSS-GGGS-TTEEEE-SHHHHHTPPTT-EEEEE--TTS--HHHHHHHHHHHT---B--HHHHHHHHHHHHHHHHHHHHHHHHHHHHHHHHHHTT-